Protein AF-A0A3B8J6G3-F1 (afdb_monomer)

pLDDT: mean 87.74, std 18.43, range [29.42, 98.12]

Secondary structure (DSSP, 8-state):
----STTHHHHHHHHHHHHHHHHHHHHHHHH-TT-HHHHHHHHHHHHHHHHHHHHHHHHHHT---TTHHHHHHHHHHHHHHHHHHHHT-HHHHHH-TTPPP-HHHHHHHHHHHHHHHHHHHHHHHHHTT-

Nearest PDB structures (foldseek):
  6xr2-assembly1_C  TM=5.686E-01  e=3.961E-01  synthetic construct
  5aqh-assembly1_B  TM=4.339E-01  e=1.605E+00  Homo sapiens
  7rdr-assembly1_A  TM=3.708E-01  e=1.605E+00  unidentified
  5un9-assembly1_B  TM=4.129E-01  e=1.447E+00  Homo sapiens
  6e9t-assembly1_B  TM=3.352E-01  e=1.975E+00  synthetic construct

Foldseek 3Di:
DDDDPVPVVVVVVLQCPLLVLQLVLLVVCQVPLPPPVSLVSNLVSLVSLLVVLVVQLVVLVPDPDLQSLVSNLVSLVSLQVSLVSQVVRPSSCVSCVPRDHDVVVNVVSVVSNVVSVVVVVVVVVVVVVD

Mean predicted aligned error: 7.12 Å

Structure (mmCIF, N/CA/C/O backbone):
data_AF-A0A3B8J6G3-F1
#
_entry.id   AF-A0A3B8J6G3-F1
#
loop_
_atom_site.group_PDB
_atom_site.id
_atom_site.type_symbol
_atom_site.label_atom_id
_atom_site.label_alt_id
_atom_site.label_comp_id
_atom_site.label_asym_id
_atom_site.label_entity_id
_atom_site.label_seq_id
_atom_site.pdbx_PDB_ins_code
_atom_site.Cartn_x
_atom_site.Cartn_y
_atom_site.Cartn_z
_atom_site.occupancy
_atom_site.B_iso_or_equiv
_atom_site.auth_seq_id
_atom_site.auth_comp_id
_atom_site.auth_asym_id
_atom_site.auth_atom_id
_atom_site.pdbx_PDB_model_num
ATOM 1 N N . MET A 1 1 ? 38.803 0.929 1.337 1.00 34.88 1 MET A N 1
ATOM 2 C CA . MET A 1 1 ? 37.937 1.198 0.170 1.00 34.88 1 MET A CA 1
ATOM 3 C C . MET A 1 1 ? 36.831 0.144 0.206 1.00 34.88 1 MET A C 1
ATOM 5 O O . MET A 1 1 ? 37.178 -1.022 0.191 1.00 34.88 1 MET A O 1
ATOM 9 N N . VAL A 1 2 ? 35.594 0.531 0.571 1.00 41.00 2 VAL A N 1
ATOM 10 C CA . VAL A 1 2 ? 34.399 0.476 -0.323 1.00 41.00 2 VAL A CA 1
ATOM 11 C C . VAL A 1 2 ? 33.831 -0.972 -0.336 1.00 41.00 2 VAL A C 1
ATOM 13 O O . VAL A 1 2 ? 34.514 -1.859 -0.809 1.00 41.00 2 VAL A O 1
ATOM 16 N N . LEU A 1 3 ? 32.658 -1.344 0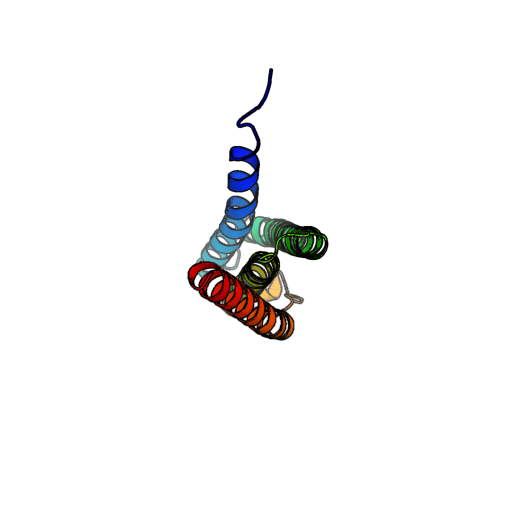.215 1.00 42.09 3 LEU A N 1
ATOM 17 C CA . LEU A 1 3 ? 31.379 -0.649 0.474 1.00 42.09 3 LEU A CA 1
ATOM 18 C C . LEU A 1 3 ? 30.573 -1.322 1.596 1.00 42.09 3 LEU A C 1
ATOM 20 O O . LEU A 1 3 ? 30.598 -2.538 1.760 1.00 42.09 3 LEU A O 1
ATOM 24 N N . GLY A 1 4 ? 29.816 -0.505 2.330 1.00 43.06 4 GLY A N 1
ATOM 25 C CA . GLY A 1 4 ? 28.962 -0.924 3.432 1.00 43.06 4 GLY A CA 1
ATOM 26 C C . GLY A 1 4 ? 27.756 -1.763 3.006 1.00 43.06 4 GLY A C 1
ATOM 27 O O . GLY A 1 4 ? 26.959 -1.362 2.162 1.00 43.06 4 GLY A O 1
ATOM 28 N N . SER A 1 5 ? 27.556 -2.869 3.719 1.00 40.97 5 SER A N 1
ATOM 29 C CA . SER A 1 5 ? 26.314 -3.648 3.760 1.00 40.97 5 SER A CA 1
ATOM 30 C C . SER A 1 5 ? 25.189 -2.969 4.571 1.00 40.97 5 SER A C 1
ATOM 32 O O . SER A 1 5 ? 24.167 -3.582 4.870 1.00 40.97 5 SER A O 1
ATOM 34 N N . CYS A 1 6 ? 25.305 -1.674 4.882 1.00 48.31 6 CYS A N 1
ATOM 35 C CA . CYS A 1 6 ? 24.299 -0.897 5.619 1.00 48.31 6 CYS A CA 1
ATOM 36 C C . CYS A 1 6 ? 23.156 -0.349 4.742 1.00 48.31 6 CYS A C 1
ATOM 38 O O . CYS A 1 6 ? 22.634 0.731 5.007 1.00 48.31 6 CYS A O 1
ATOM 40 N N . ALA A 1 7 ? 22.738 -1.077 3.705 1.00 44.16 7 ALA A N 1
ATOM 41 C CA . ALA A 1 7 ? 21.544 -0.728 2.924 1.00 44.16 7 ALA A CA 1
ATOM 42 C C . ALA A 1 7 ? 20.437 -1.794 2.994 1.00 44.16 7 ALA A C 1
ATOM 44 O O . ALA A 1 7 ? 19.281 -1.500 2.694 1.00 44.16 7 ALA A O 1
ATOM 45 N N . THR A 1 8 ? 20.754 -3.017 3.429 1.00 46.00 8 THR A N 1
ATOM 46 C CA . THR A 1 8 ? 19.818 -4.152 3.387 1.00 46.00 8 THR A CA 1
ATOM 47 C C . THR A 1 8 ? 18.924 -4.222 4.626 1.00 46.00 8 THR A C 1
ATOM 49 O O . THR A 1 8 ? 17.733 -4.493 4.504 1.00 46.00 8 THR A O 1
ATOM 52 N N . GLY A 1 9 ? 19.447 -3.869 5.808 1.00 29.42 9 GLY A N 1
ATOM 53 C CA . GLY A 1 9 ? 18.659 -3.816 7.047 1.00 29.42 9 GLY A CA 1
ATOM 54 C C . GLY A 1 9 ? 17.566 -2.744 7.015 1.00 29.42 9 GLY A C 1
ATOM 55 O O . GLY A 1 9 ? 16.438 -3.007 7.413 1.00 29.42 9 GLY A O 1
ATOM 56 N N . LYS A 1 10 ? 17.855 -1.563 6.451 1.00 36.91 10 LYS A N 1
ATOM 57 C CA . LYS A 1 10 ? 16.883 -0.461 6.348 1.00 36.91 10 LYS A CA 1
ATOM 58 C C . LYS A 1 10 ? 15.760 -0.758 5.341 1.00 36.91 10 LYS A C 1
ATOM 60 O O . LYS A 1 10 ? 14.613 -0.407 5.586 1.00 36.91 10 LYS A O 1
ATOM 65 N N . ARG A 1 11 ? 16.065 -1.500 4.267 1.00 39.97 11 ARG A N 1
ATOM 66 C CA . ARG A 1 11 ? 15.066 -1.997 3.303 1.00 39.97 11 ARG A CA 1
ATOM 67 C C . ARG A 1 11 ? 14.175 -3.110 3.866 1.00 39.97 11 ARG A C 1
ATOM 69 O O . ARG A 1 11 ? 12.996 -3.135 3.540 1.00 39.97 11 ARG A O 1
ATOM 76 N N . ALA A 1 12 ? 14.694 -3.971 4.743 1.00 35.03 12 ALA A N 1
ATOM 77 C CA . ALA A 1 12 ? 13.894 -4.996 5.423 1.00 35.03 12 ALA A CA 1
ATOM 78 C C . ALA A 1 12 ? 13.032 -4.436 6.579 1.00 35.03 12 ALA A C 1
ATOM 80 O O . ALA A 1 12 ? 11.991 -5.004 6.900 1.00 35.03 12 ALA A O 1
ATOM 81 N N . LEU A 1 13 ? 13.432 -3.311 7.186 1.00 39.50 13 LEU A N 1
ATOM 82 C CA . LEU A 1 13 ? 12.769 -2.716 8.357 1.00 39.50 13 LEU A CA 1
ATOM 83 C C . LEU A 1 13 ? 11.539 -1.853 8.034 1.00 39.50 13 LEU A C 1
ATOM 85 O O . LEU A 1 13 ? 10.632 -1.766 8.860 1.00 39.50 13 LEU A O 1
ATOM 89 N N . GLU A 1 14 ? 11.472 -1.233 6.857 1.00 52.84 14 GLU A N 1
ATOM 90 C CA . GLU A 1 14 ? 10.374 -0.309 6.524 1.00 52.84 14 GLU A CA 1
ATOM 91 C C . GLU A 1 14 ? 9.200 -1.004 5.811 1.00 52.84 14 GLU A C 1
ATOM 93 O O . GLU A 1 14 ? 8.051 -0.595 5.953 1.00 52.84 14 GLU A O 1
ATOM 98 N N . GLN A 1 15 ? 9.468 -2.098 5.093 1.00 52.22 15 GLN A N 1
ATOM 99 C CA . GLN A 1 15 ? 8.486 -2.786 4.246 1.00 52.22 15 GLN A CA 1
ATOM 100 C C . GLN A 1 15 ? 7.593 -3.774 5.024 1.00 52.22 15 GLN A C 1
ATOM 102 O O . GLN A 1 15 ? 6.470 -4.048 4.608 1.00 52.22 15 GLN A O 1
ATOM 107 N N . GLY A 1 16 ? 8.075 -4.280 6.168 1.00 57.09 16 GLY A N 1
ATOM 108 C CA . GLY A 1 16 ? 7.353 -5.233 7.018 1.00 57.09 16 GLY A CA 1
ATOM 109 C C . GLY A 1 16 ? 6.596 -4.585 8.174 1.00 57.09 16 GLY A C 1
ATOM 110 O O . GLY A 1 16 ? 5.447 -4.932 8.419 1.00 57.09 16 GLY A O 1
ATOM 111 N N . ASN A 1 17 ? 7.190 -3.600 8.856 1.00 78.12 17 ASN A N 1
ATOM 112 C CA . ASN A 1 17 ? 6.652 -3.144 10.140 1.00 78.12 17 ASN A CA 1
ATOM 113 C C . ASN A 1 17 ? 5.341 -2.351 9.996 1.00 78.12 17 ASN A C 1
ATOM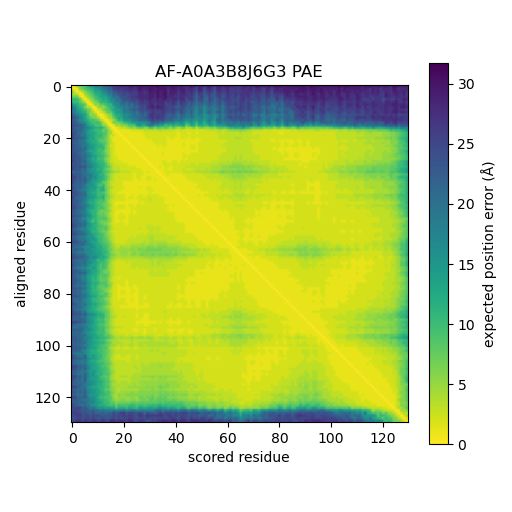 115 O O . ASN A 1 17 ? 4.401 -2.593 10.743 1.00 78.12 17 ASN A O 1
ATOM 119 N N . TYR A 1 18 ? 5.215 -1.449 9.012 1.00 89.44 18 TYR A N 1
ATOM 120 C CA . TYR A 1 18 ? 3.974 -0.673 8.856 1.00 89.44 18 TYR A CA 1
ATOM 121 C C . TYR A 1 18 ? 2.802 -1.535 8.377 1.00 89.44 18 TYR A C 1
ATOM 123 O O . TYR A 1 18 ? 1.706 -1.443 8.927 1.00 89.44 18 TYR A O 1
ATOM 131 N N . TYR A 1 19 ? 3.031 -2.401 7.388 1.00 91.44 19 TYR A N 1
ATOM 132 C CA . TYR A 1 19 ? 2.008 -3.327 6.903 1.00 91.44 19 TYR A CA 1
ATOM 133 C C . TYR A 1 19 ? 1.581 -4.319 7.989 1.00 91.44 19 TYR A C 1
ATOM 135 O O . TYR A 1 19 ? 0.387 -4.518 8.226 1.00 91.44 19 TYR A O 1
ATOM 143 N N . GLU A 1 20 ? 2.548 -4.906 8.696 1.00 91.44 20 GLU A N 1
ATOM 144 C CA . GLU A 1 20 ? 2.283 -5.822 9.800 1.00 91.44 20 GLU A CA 1
ATOM 145 C C . GLU A 1 20 ? 1.562 -5.115 10.954 1.00 91.44 20 GLU A C 1
ATOM 147 O O . GLU A 1 20 ? 0.558 -5.618 11.449 1.00 91.44 20 GLU A O 1
ATOM 152 N N . ALA A 1 21 ? 1.990 -3.913 11.344 1.00 92.12 21 ALA A N 1
ATOM 153 C CA . ALA A 1 21 ? 1.333 -3.146 12.399 1.00 92.12 21 ALA A CA 1
ATOM 154 C C . ALA A 1 21 ? -0.138 -2.860 12.066 1.00 92.12 21 ALA A C 1
ATOM 156 O O . ALA A 1 21 ? -1.006 -3.016 12.930 1.00 92.12 21 ALA A O 1
ATOM 157 N N . VAL A 1 22 ? -0.433 -2.484 10.815 1.00 95.69 22 VAL A N 1
ATOM 158 C CA . VAL A 1 22 ? -1.809 -2.244 10.362 1.00 95.69 22 VAL A CA 1
ATOM 159 C C . VAL A 1 22 ? -2.617 -3.532 10.360 1.00 95.69 22 VAL A C 1
ATOM 161 O O . VAL A 1 22 ? -3.704 -3.566 10.932 1.00 95.69 22 VAL A O 1
ATOM 164 N N . THR A 1 23 ? -2.101 -4.602 9.760 1.00 96.06 23 THR A N 1
ATOM 165 C CA . THR A 1 23 ? -2.824 -5.880 9.681 1.00 96.06 23 THR A CA 1
ATOM 166 C C . THR A 1 23 ? -3.064 -6.481 11.067 1.00 96.06 23 THR A C 1
ATOM 168 O O . THR A 1 23 ? -4.193 -6.864 11.368 1.00 96.06 23 THR A O 1
ATOM 171 N N . GLN A 1 24 ? -2.085 -6.438 11.975 1.00 96.19 24 GLN A N 1
ATOM 172 C CA . GLN A 1 24 ? -2.271 -6.833 13.374 1.00 96.19 24 GLN A CA 1
ATOM 173 C C . GLN A 1 24 ? -3.302 -5.958 14.103 1.00 96.19 24 GLN A C 1
ATOM 175 O O . GLN A 1 24 ? -4.070 -6.462 14.924 1.00 96.19 24 GLN A O 1
ATOM 180 N N . ALA A 1 25 ? -3.327 -4.645 13.853 1.00 97.38 25 ALA A N 1
ATOM 181 C CA . ALA A 1 25 ? -4.335 -3.762 14.437 1.00 97.38 25 ALA A CA 1
ATOM 182 C C . ALA A 1 25 ? -5.743 -4.094 13.924 1.00 97.38 25 ALA A C 1
ATOM 184 O O . ALA A 1 25 ? -6.677 -4.144 14.722 1.00 97.38 25 ALA A O 1
ATOM 185 N N . ILE A 1 26 ? -5.884 -4.385 12.627 1.00 97.69 26 ILE A N 1
ATOM 186 C CA . ILE A 1 26 ? -7.143 -4.828 12.016 1.00 97.69 26 ILE A CA 1
ATOM 187 C C . ILE A 1 26 ? -7.609 -6.144 12.643 1.00 97.69 26 ILE A C 1
ATOM 189 O O . ILE A 1 26 ? -8.761 -6.228 13.060 1.00 97.69 26 ILE A O 1
ATOM 193 N N . GLU A 1 27 ? -6.733 -7.142 12.783 1.00 97.50 27 GLU A N 1
ATOM 194 C CA . GLU A 1 27 ? -7.090 -8.416 13.426 1.00 97.50 27 GLU A CA 1
ATOM 195 C C . GLU A 1 27 ? -7.546 -8.219 14.875 1.00 97.50 27 GLU A C 1
ATOM 197 O O . GLU A 1 27 ? -8.572 -8.756 15.296 1.00 97.50 27 GLU A O 1
ATOM 202 N N . ARG A 1 28 ? -6.849 -7.364 15.633 1.00 97.50 28 ARG A N 1
ATOM 203 C CA . ARG A 1 28 ? -7.272 -7.008 16.994 1.00 97.50 28 ARG A CA 1
ATOM 204 C C . ARG A 1 28 ? -8.637 -6.321 17.014 1.00 97.50 28 ARG A C 1
ATOM 206 O O . ARG A 1 28 ? -9.416 -6.600 17.915 1.00 97.50 28 ARG A O 1
ATOM 213 N N . LEU A 1 29 ? -8.940 -5.450 16.051 1.00 97.94 29 LEU A N 1
ATOM 214 C CA . LEU A 1 29 ? -10.232 -4.758 15.953 1.00 97.94 29 LEU A CA 1
ATOM 215 C C . LEU A 1 29 ? -11.368 -5.669 15.474 1.00 97.94 29 LEU A C 1
ATOM 217 O O . LEU A 1 29 ? -12.519 -5.433 15.828 1.00 97.94 29 LEU A O 1
ATOM 221 N N . ARG A 1 30 ? -11.066 -6.727 14.714 1.00 96.50 30 ARG A N 1
ATOM 222 C CA . ARG A 1 30 ? -12.044 -7.775 14.379 1.00 96.50 30 ARG A CA 1
ATOM 223 C C . ARG A 1 30 ? -12.481 -8.557 15.616 1.00 96.50 30 ARG A C 1
ATOM 225 O O . ARG A 1 30 ? -13.648 -8.909 15.724 1.00 96.50 30 ARG A O 1
ATOM 232 N N . GLN A 1 31 ? -11.555 -8.805 16.542 1.00 9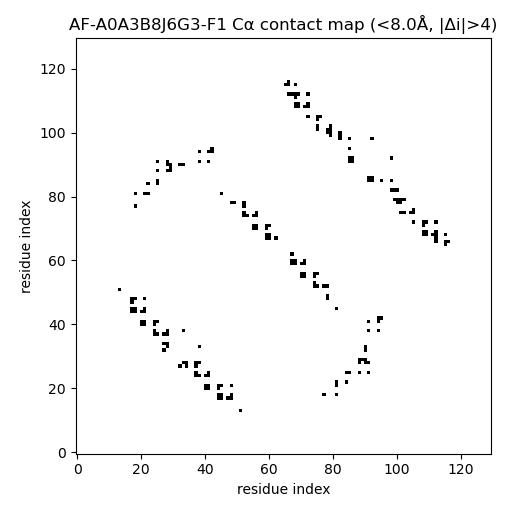7.19 31 GLN A N 1
ATOM 233 C CA . GLN A 1 31 ? -11.821 -9.535 17.787 1.00 97.19 31 GLN A CA 1
ATOM 234 C C . GLN A 1 31 ? -12.374 -8.630 18.897 1.00 97.19 31 GLN A C 1
ATOM 236 O O . GLN A 1 31 ? -13.242 -9.038 19.661 1.00 97.19 31 GLN A O 1
ATOM 241 N N . ASN A 1 32 ? -11.865 -7.401 18.993 1.00 97.38 32 ASN A N 1
ATOM 242 C CA . ASN A 1 32 ? -12.253 -6.402 19.981 1.00 97.38 32 ASN A CA 1
ATOM 243 C C . ASN A 1 32 ? -12.423 -5.025 19.305 1.00 97.38 32 ASN A C 1
ATOM 245 O O . ASN A 1 32 ? -11.467 -4.236 19.264 1.00 97.38 32 ASN A O 1
ATOM 249 N N . PRO A 1 33 ? -13.634 -4.727 18.794 1.00 96.12 33 PRO A N 1
ATOM 250 C CA . PRO A 1 33 ? -13.940 -3.489 18.073 1.00 96.12 33 PRO A CA 1
ATOM 251 C C . PRO A 1 33 ? -13.646 -2.197 18.844 1.00 96.12 33 PRO A C 1
ATOM 253 O O . PRO A 1 33 ? -13.338 -1.181 18.226 1.00 96.12 33 PRO A O 1
ATOM 256 N N . ASP A 1 34 ? -13.685 -2.241 20.177 1.00 96.12 34 ASP A N 1
ATOM 257 C CA . ASP A 1 34 ? -13.540 -1.070 21.051 1.00 96.12 34 ASP A CA 1
ATOM 258 C C . ASP A 1 34 ? -12.105 -0.885 21.577 1.00 96.12 34 ASP A C 1
ATOM 260 O O . ASP A 1 34 ? -11.829 -0.053 22.450 1.00 96.12 34 ASP A O 1
ATOM 264 N N . SER A 1 35 ? -11.149 -1.658 21.052 1.00 98.06 35 SER A N 1
ATOM 265 C CA . SER A 1 35 ? -9.747 -1.571 21.453 1.00 98.06 35 SER A CA 1
ATOM 266 C C . SER A 1 35 ? -9.148 -0.204 21.109 1.00 98.06 35 SER A C 1
ATOM 268 O O . SER A 1 35 ? -8.783 0.084 19.964 1.00 98.06 35 SER A O 1
ATOM 270 N N . LYS A 1 36 ? -8.964 0.637 22.136 1.00 97.31 36 LYS A N 1
ATOM 271 C CA . LYS A 1 36 ? -8.338 1.967 22.007 1.00 97.31 36 LYS A CA 1
ATOM 272 C C . LYS A 1 36 ? -6.918 1.885 21.445 1.00 97.31 36 LYS A C 1
ATOM 274 O O . LYS A 1 36 ? -6.550 2.679 20.583 1.00 97.31 36 LYS A O 1
ATOM 279 N N . LYS A 1 37 ? -6.137 0.897 21.901 1.00 95.19 37 LYS A N 1
ATOM 280 C CA . LYS A 1 37 ? -4.763 0.674 21.429 1.00 95.19 37 LYS A CA 1
ATOM 281 C C . LYS A 1 37 ? -4.749 0.303 19.948 1.00 95.19 37 LYS A C 1
ATOM 283 O O . LYS A 1 37 ? -4.017 0.919 19.186 1.00 95.19 37 LYS A O 1
ATOM 288 N N . ALA A 1 38 ? -5.579 -0.658 19.535 1.00 96.75 38 ALA A N 1
ATOM 289 C CA . ALA A 1 38 ? -5.635 -1.071 18.136 1.00 96.75 38 ALA A CA 1
ATOM 290 C C . ALA A 1 38 ? -6.191 0.040 17.232 1.00 96.75 38 ALA A C 1
ATOM 292 O O . ALA A 1 38 ? -5.690 0.227 16.131 1.00 96.75 38 ALA A O 1
ATOM 293 N N . THR A 1 39 ? -7.141 0.842 17.723 1.00 97.88 39 THR A N 1
ATOM 294 C CA . THR A 1 39 ? -7.634 2.037 17.022 1.00 97.88 39 THR A CA 1
ATOM 295 C C . THR A 1 39 ? -6.519 3.045 16.740 1.00 97.88 39 THR A C 1
ATOM 297 O O . THR A 1 39 ? -6.403 3.529 15.614 1.00 97.88 39 THR A O 1
ATOM 300 N N . ALA A 1 40 ? -5.692 3.357 17.744 1.00 96.19 40 ALA A N 1
ATOM 301 C CA . ALA A 1 40 ? -4.554 4.259 17.573 1.00 96.19 40 ALA A CA 1
ATOM 302 C C . ALA A 1 40 ? -3.532 3.682 16.580 1.00 96.19 40 ALA A C 1
ATOM 304 O O . ALA A 1 40 ? -3.171 4.347 15.613 1.00 96.19 40 ALA A O 1
ATOM 305 N N . THR A 1 41 ? -3.156 2.407 16.750 1.00 95.31 41 THR A N 1
ATOM 306 C CA . THR A 1 41 ? -2.231 1.723 15.834 1.00 95.31 41 THR A CA 1
ATOM 307 C C . THR A 1 41 ? -2.758 1.684 14.400 1.00 95.31 41 THR A C 1
ATOM 309 O O . THR A 1 41 ? -1.979 1.880 13.475 1.00 95.31 41 THR A O 1
ATOM 312 N N . LEU A 1 42 ? -4.061 1.472 14.192 1.00 96.88 42 LEU A N 1
ATOM 313 C CA . LEU A 1 42 ? -4.656 1.477 12.858 1.00 96.88 42 LEU A CA 1
ATOM 314 C C . LEU A 1 42 ? -4.572 2.862 12.203 1.00 96.88 42 LEU A C 1
ATOM 316 O O . LEU A 1 42 ? -4.184 2.939 11.042 1.00 96.88 42 LEU A O 1
ATOM 320 N N . ARG A 1 43 ? -4.899 3.952 12.917 1.00 95.12 43 ARG A N 1
ATOM 321 C CA . ARG A 1 43 ? -4.802 5.318 12.360 1.00 95.12 43 ARG A CA 1
ATOM 322 C C . ARG A 1 43 ? -3.384 5.665 11.938 1.00 95.12 43 ARG A C 1
ATOM 324 O O . ARG A 1 43 ? -3.160 6.031 10.784 1.00 95.12 43 ARG A O 1
ATOM 331 N N . ASP A 1 44 ? -2.448 5.527 12.867 1.00 92.81 44 ASP A N 1
ATOM 332 C CA . ASP A 1 44 ? -1.069 5.948 12.639 1.00 92.81 44 ASP A CA 1
ATOM 333 C C . ASP A 1 44 ? -0.395 5.009 11.636 1.00 92.81 44 ASP A C 1
ATOM 335 O O . ASP A 1 44 ? 0.215 5.451 10.662 1.00 92.81 44 ASP A O 1
ATOM 339 N N . GLY A 1 45 ? -0.588 3.700 11.819 1.00 94.25 45 GLY A N 1
ATOM 340 C CA . GLY A 1 45 ? -0.047 2.670 10.946 1.00 94.25 45 GLY A CA 1
ATOM 341 C C . GLY A 1 45 ? -0.552 2.796 9.513 1.00 94.25 45 GLY A C 1
ATOM 342 O O . GLY A 1 45 ? 0.251 2.704 8.590 1.00 94.25 45 GLY A O 1
ATOM 343 N N . TYR A 1 46 ? -1.851 3.043 9.297 1.00 95.94 46 TYR A N 1
ATOM 344 C CA . TYR A 1 46 ? -2.403 3.150 7.943 1.00 95.94 46 TYR A CA 1
ATOM 345 C C . TYR A 1 46 ? -1.857 4.374 7.208 1.00 95.94 46 TYR A C 1
ATOM 347 O O . TYR A 1 46 ? -1.496 4.274 6.034 1.00 95.94 46 TYR A O 1
ATOM 355 N N . SER A 1 47 ? -1.751 5.512 7.901 1.00 93.25 47 SER A N 1
ATOM 356 C CA . SER A 1 47 ? -1.155 6.730 7.347 1.00 93.25 47 SER A CA 1
ATOM 357 C C . SER A 1 47 ? 0.302 6.496 6.934 1.00 93.25 47 SER A C 1
ATOM 359 O O . SER A 1 47 ? 0.685 6.776 5.795 1.00 93.25 47 SER A O 1
ATOM 361 N N . LEU A 1 48 ? 1.099 5.896 7.826 1.00 93.94 48 LEU A N 1
ATOM 362 C CA . LEU A 1 48 ? 2.507 5.590 7.572 1.00 93.94 48 LEU A CA 1
ATOM 363 C C . LEU A 1 48 ? 2.684 4.563 6.449 1.00 93.94 48 LEU A C 1
ATOM 365 O O . LEU A 1 48 ? 3.497 4.784 5.555 1.00 93.94 48 LEU A O 1
ATOM 369 N N . ALA A 1 49 ? 1.898 3.484 6.445 1.00 94.75 49 ALA A N 1
ATOM 370 C CA . ALA A 1 49 ? 1.936 2.467 5.397 1.00 94.75 49 ALA A CA 1
ATOM 371 C C . ALA A 1 49 ? 1.549 3.054 4.033 1.00 94.75 49 ALA A C 1
ATOM 373 O O . ALA A 1 49 ? 2.230 2.812 3.038 1.00 94.75 49 ALA A O 1
ATOM 374 N N . THR A 1 50 ? 0.495 3.875 3.988 1.00 95.81 50 THR A N 1
ATOM 375 C CA . THR A 1 50 ? 0.063 4.536 2.751 1.00 95.81 50 THR A CA 1
ATOM 376 C C . THR A 1 50 ? 1.165 5.436 2.216 1.00 95.81 50 THR A C 1
ATOM 378 O O . THR A 1 50 ? 1.551 5.292 1.057 1.00 95.81 50 THR A O 1
ATOM 381 N N . LYS A 1 51 ? 1.722 6.305 3.072 1.00 94.62 51 LYS A N 1
ATOM 382 C CA . LYS A 1 51 ? 2.840 7.176 2.705 1.00 94.62 51 LYS A CA 1
ATOM 383 C C . LYS A 1 51 ? 4.017 6.365 2.170 1.00 94.62 51 LYS A C 1
ATOM 385 O O . LYS A 1 51 ? 4.524 6.665 1.092 1.00 94.62 51 LYS A O 1
ATOM 390 N N . TYR A 1 52 ? 4.408 5.324 2.897 1.00 94.56 52 TYR A N 1
ATOM 391 C CA . TYR A 1 52 ? 5.518 4.463 2.529 1.00 94.56 52 TYR A CA 1
ATOM 392 C C . TYR A 1 52 ? 5.342 3.875 1.122 1.00 94.56 52 TYR A C 1
ATOM 394 O O . TYR A 1 52 ? 6.211 4.060 0.272 1.00 94.56 52 TYR A O 1
ATOM 402 N N . TYR A 1 53 ? 4.208 3.233 0.830 1.00 95.69 53 TYR A N 1
ATOM 403 C CA . TYR A 1 53 ? 3.988 2.631 -0.488 1.00 95.69 53 TYR A CA 1
ATOM 404 C C . TYR A 1 53 ? 3.853 3.675 -1.602 1.00 95.69 53 TYR A C 1
ATOM 406 O O . TYR A 1 53 ? 4.337 3.445 -2.709 1.00 95.69 53 TYR A O 1
ATOM 414 N N . THR A 1 54 ? 3.274 4.850 -1.332 1.00 95.62 54 THR A N 1
ATOM 415 C CA . THR A 1 54 ? 3.252 5.942 -2.321 1.00 95.62 54 THR A CA 1
ATOM 416 C C . THR A 1 54 ? 4.641 6.521 -2.599 1.00 95.62 54 THR A C 1
ATOM 418 O O . THR A 1 54 ? 4.949 6.858 -3.745 1.00 95.62 54 THR A O 1
ATOM 421 N N . ASP A 1 55 ? 5.510 6.579 -1.588 1.00 95.31 55 ASP A N 1
ATOM 422 C CA . ASP A 1 55 ? 6.903 6.990 -1.756 1.00 95.31 55 ASP A CA 1
ATOM 423 C C . ASP A 1 55 ? 7.672 5.930 -2.568 1.00 95.31 55 ASP A C 1
ATOM 425 O O . ASP A 1 55 ? 8.401 6.289 -3.491 1.00 95.31 55 ASP A O 1
ATOM 429 N N . GLN A 1 56 ? 7.453 4.630 -2.314 1.00 93.62 56 GLN A N 1
ATOM 430 C CA . GLN A 1 56 ? 8.041 3.546 -3.120 1.00 93.62 56 GLN A CA 1
ATOM 431 C C . GLN A 1 56 ? 7.615 3.626 -4.591 1.00 93.62 56 GLN A C 1
ATOM 433 O O . GLN A 1 56 ? 8.459 3.511 -5.480 1.00 93.62 56 GLN A O 1
ATOM 438 N N . ILE A 1 57 ? 6.333 3.898 -4.862 1.00 96.31 57 ILE A N 1
ATOM 439 C CA . ILE A 1 57 ? 5.829 4.132 -6.224 1.00 96.31 57 ILE A CA 1
ATOM 440 C C . ILE A 1 57 ? 6.554 5.315 -6.871 1.00 96.31 57 ILE A C 1
ATOM 442 O O . ILE A 1 57 ? 6.962 5.235 -8.028 1.00 96.31 57 ILE A O 1
ATOM 446 N N . THR A 1 58 ? 6.741 6.411 -6.137 1.00 96.19 58 THR A N 1
ATOM 447 C CA . THR A 1 58 ? 7.427 7.611 -6.642 1.00 96.19 58 THR A CA 1
ATOM 448 C C . THR A 1 58 ? 8.893 7.322 -6.966 1.00 96.19 58 THR A C 1
ATOM 450 O O . THR A 1 58 ? 9.372 7.669 -8.044 1.00 96.19 58 THR A O 1
ATOM 453 N N . VAL A 1 59 ? 9.599 6.633 -6.068 1.00 94.19 59 VAL A N 1
ATOM 454 C CA . VAL A 1 59 ? 10.994 6.218 -6.272 1.00 94.19 59 VAL A CA 1
ATOM 455 C C . VAL A 1 59 ? 11.115 5.293 -7.483 1.00 94.19 59 VAL A C 1
ATOM 457 O O . VAL A 1 59 ? 11.976 5.512 -8.332 1.00 94.19 59 VAL A O 1
ATOM 460 N N . ALA A 1 60 ? 10.243 4.291 -7.600 1.00 93.75 60 ALA A N 1
ATOM 461 C CA . ALA A 1 60 ? 10.273 3.348 -8.711 1.00 93.75 60 ALA A CA 1
ATOM 462 C C . ALA A 1 60 ? 9.920 4.011 -10.054 1.00 93.75 60 ALA A C 1
ATOM 464 O O . ALA A 1 60 ? 10.564 3.715 -11.057 1.00 93.75 60 ALA A O 1
ATOM 465 N N . ASN A 1 61 ? 8.984 4.966 -10.084 1.00 93.50 61 ASN A N 1
ATOM 466 C CA . ASN A 1 61 ? 8.678 5.747 -11.291 1.00 93.50 61 ASN A CA 1
ATOM 467 C C . ASN 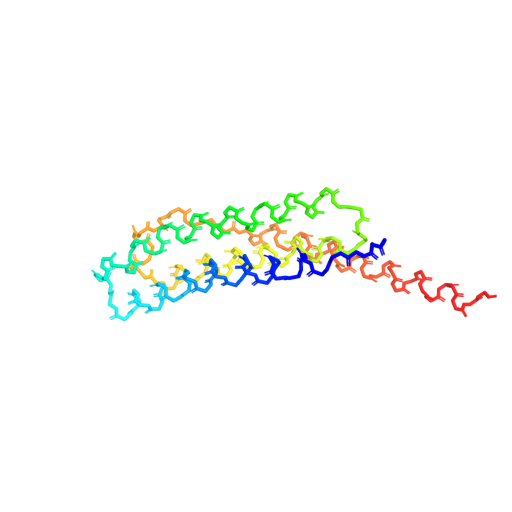A 1 61 ? 9.886 6.540 -11.814 1.00 93.50 61 ASN A C 1
ATOM 469 O O . ASN A 1 61 ? 10.056 6.669 -13.025 1.00 93.50 61 ASN A O 1
ATOM 473 N N . ASN A 1 62 ? 10.739 7.032 -10.915 1.00 94.62 62 ASN A N 1
ATOM 474 C CA . ASN A 1 62 ? 11.955 7.769 -11.269 1.00 94.62 62 ASN A CA 1
ATOM 475 C C . ASN A 1 62 ? 13.162 6.856 -11.546 1.00 94.62 62 ASN A C 1
ATOM 477 O O . ASN A 1 62 ? 14.230 7.341 -11.914 1.00 94.62 62 ASN A O 1
ATOM 481 N N . SER A 1 63 ? 13.013 5.543 -11.359 1.00 94.00 63 SER A N 1
ATOM 482 C CA . SER A 1 63 ? 14.071 4.570 -11.614 1.00 94.00 63 SER A CA 1
ATOM 483 C C . SER A 1 63 ? 14.257 4.326 -13.112 1.00 94.00 63 SER A C 1
ATOM 485 O O . SER A 1 63 ? 13.287 4.316 -13.878 1.00 94.00 63 SER A O 1
ATOM 487 N N . SER A 1 64 ? 15.504 4.069 -13.508 1.00 94.19 64 SER A N 1
ATOM 488 C CA . SER A 1 64 ? 15.884 3.559 -14.830 1.00 94.19 64 SER A CA 1
ATOM 489 C C . SER A 1 64 ? 15.882 2.026 -14.914 1.00 94.19 64 SER A C 1
ATOM 491 O O . SER A 1 64 ? 16.218 1.478 -15.960 1.00 94.19 64 SER A O 1
ATOM 493 N N . ASP A 1 65 ? 15.517 1.331 -13.831 1.00 93.50 65 ASP A N 1
ATOM 494 C CA . ASP A 1 65 ? 15.399 -0.130 -13.802 1.00 93.50 65 ASP A CA 1
ATOM 495 C C . ASP A 1 65 ? 14.355 -0.613 -14.836 1.00 93.50 65 ASP A C 1
ATOM 497 O O . ASP A 1 65 ? 13.192 -0.191 -14.761 1.00 93.50 65 ASP A O 1
ATOM 501 N N . PRO A 1 66 ? 14.723 -1.512 -15.773 1.00 89.94 66 PRO A N 1
ATOM 502 C CA . PRO A 1 66 ? 13.793 -2.095 -16.742 1.00 89.94 66 PRO A CA 1
ATOM 503 C C . PRO A 1 66 ? 12.574 -2.779 -16.105 1.00 89.94 66 PRO A C 1
ATOM 505 O O . PRO A 1 66 ? 11.499 -2.796 -16.702 1.00 89.94 66 PRO A O 1
ATOM 508 N N . PHE A 1 67 ? 12.709 -3.297 -14.881 1.00 93.81 67 PHE A N 1
ATOM 509 C CA . PHE A 1 67 ? 11.651 -3.990 -14.141 1.00 93.81 67 PHE A CA 1
ATOM 510 C C . PHE A 1 67 ? 10.978 -3.112 -13.077 1.00 93.81 67 PHE A C 1
ATOM 512 O O . PHE A 1 67 ? 10.227 -3.612 -12.238 1.00 93.81 67 PHE A O 1
ATOM 519 N N . ARG A 1 68 ? 11.171 -1.784 -13.109 1.00 94.94 68 ARG A N 1
ATOM 520 C CA . ARG A 1 68 ? 10.563 -0.842 -12.145 1.00 94.94 68 ARG A CA 1
ATOM 521 C C . ARG A 1 68 ? 9.047 -0.998 -11.984 1.00 94.94 68 ARG A C 1
ATOM 523 O O . ARG A 1 68 ? 8.525 -0.787 -10.890 1.00 94.94 68 ARG A O 1
ATOM 530 N N . TYR A 1 69 ? 8.347 -1.390 -13.051 1.00 96.94 69 TYR A N 1
ATOM 531 C CA . TYR A 1 69 ? 6.899 -1.600 -13.037 1.00 96.94 69 TYR A CA 1
ATOM 532 C C . TYR A 1 69 ? 6.481 -2.725 -12.083 1.00 96.94 69 TYR A C 1
ATOM 534 O O . TYR A 1 69 ? 5.416 -2.632 -11.487 1.00 96.94 69 TYR A O 1
ATOM 542 N N . GLU A 1 70 ? 7.328 -3.726 -11.830 1.00 95.12 70 GLU A N 1
ATOM 543 C CA . GLU A 1 70 ? 7.054 -4.753 -10.815 1.00 95.12 70 GLU A CA 1
ATOM 544 C C . GLU A 1 70 ? 7.062 -4.162 -9.402 1.00 95.12 70 GLU A C 1
ATOM 546 O O . GLU A 1 70 ? 6.179 -4.454 -8.599 1.00 95.12 70 GLU A O 1
ATOM 551 N N . SER A 1 71 ? 8.011 -3.271 -9.105 1.00 93.94 71 SER A N 1
ATOM 552 C CA . SER A 1 71 ? 8.075 -2.579 -7.810 1.00 93.94 71 SER A CA 1
ATOM 553 C C . SER A 1 71 ? 6.852 -1.678 -7.581 1.00 93.94 71 SER A C 1
ATOM 555 O O . SER A 1 71 ? 6.248 -1.680 -6.501 1.00 93.94 71 SER A O 1
ATOM 557 N N . ILE A 1 72 ? 6.434 -0.953 -8.626 1.00 96.94 72 ILE A N 1
ATOM 558 C CA . ILE A 1 72 ? 5.222 -0.123 -8.602 1.00 96.94 7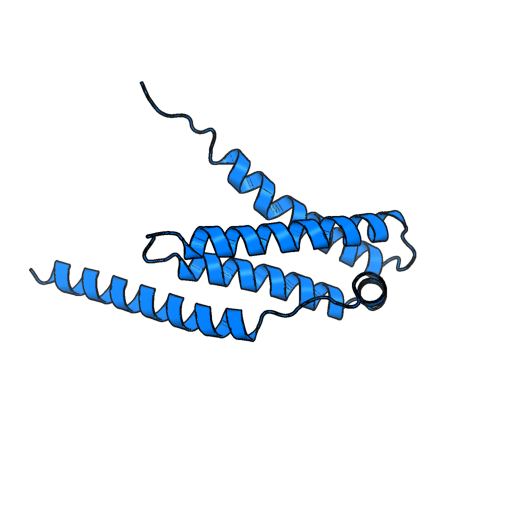2 ILE A CA 1
ATOM 559 C C . ILE A 1 72 ? 3.980 -1.006 -8.405 1.00 96.94 72 ILE A C 1
ATOM 561 O O . ILE A 1 72 ? 3.149 -0.713 -7.543 1.00 96.94 72 ILE A O 1
ATOM 565 N N . MET A 1 73 ? 3.871 -2.107 -9.157 1.00 97.62 73 MET A N 1
ATOM 566 C CA . MET A 1 73 ? 2.770 -3.069 -9.060 1.00 97.62 73 MET A CA 1
ATOM 567 C C . MET A 1 73 ? 2.665 -3.644 -7.645 1.00 97.62 73 MET A C 1
ATOM 569 O O . MET A 1 73 ? 1.581 -3.644 -7.067 1.00 97.62 73 MET A O 1
ATOM 573 N N . ASN A 1 74 ? 3.784 -4.075 -7.059 1.00 95.75 74 ASN A N 1
ATOM 574 C CA . ASN A 1 74 ? 3.822 -4.622 -5.703 1.00 95.75 74 ASN A CA 1
ATOM 575 C C . ASN A 1 74 ? 3.349 -3.596 -4.666 1.00 95.75 74 ASN A C 1
ATOM 577 O O . ASN A 1 74 ? 2.547 -3.926 -3.795 1.00 95.75 74 ASN A O 1
ATOM 581 N N . SER A 1 75 ? 3.774 -2.337 -4.797 1.00 96.38 75 SER A N 1
ATOM 582 C CA . SER A 1 75 ? 3.357 -1.258 -3.895 1.00 96.38 75 SER A CA 1
ATOM 583 C C . SER A 1 75 ? 1.855 -0.961 -3.998 1.00 96.38 75 SER A C 1
ATOM 585 O O . SER A 1 75 ? 1.184 -0.821 -2.973 1.00 96.38 75 SER A O 1
ATOM 587 N N . TYR A 1 76 ? 1.292 -0.928 -5.213 1.00 98.12 76 TYR A N 1
ATOM 588 C CA . TYR A 1 76 ? -0.162 -0.840 -5.389 1.00 98.12 76 TYR A CA 1
ATOM 589 C C . TYR A 1 76 ? -0.890 -2.065 -4.827 1.00 98.12 76 TYR A C 1
ATOM 591 O O . TYR A 1 76 ? -1.946 -1.916 -4.214 1.00 98.12 76 TYR A O 1
ATOM 599 N N . GLY A 1 77 ? -0.315 -3.259 -4.981 1.00 97.31 77 GLY A N 1
ATOM 600 C CA . GLY A 1 77 ? -0.841 -4.494 -4.405 1.00 97.31 77 GLY A CA 1
ATOM 601 C C . GLY A 1 77 ? -0.946 -4.415 -2.882 1.00 97.31 77 GLY A C 1
ATOM 602 O O . GLY A 1 77 ? -2.000 -4.711 -2.325 1.00 97.31 77 GLY A O 1
ATOM 603 N N . SER A 1 78 ? 0.098 -3.933 -2.203 1.00 96.50 78 SER A N 1
ATOM 604 C CA . SER A 1 78 ? 0.071 -3.736 -0.750 1.00 96.50 78 SER A CA 1
ATOM 605 C C . SER A 1 78 ? -0.969 -2.700 -0.315 1.00 96.50 78 SER A C 1
ATOM 607 O O . SER A 1 78 ? -1.695 -2.939 0.649 1.00 96.50 78 SER A O 1
ATOM 609 N N . LEU A 1 79 ? -1.097 -1.577 -1.033 1.00 97.19 79 LEU A N 1
ATOM 610 C CA . LEU A 1 79 ? -2.135 -0.572 -0.764 1.00 97.19 79 LEU A CA 1
ATOM 611 C C . LEU A 1 79 ? -3.548 -1.163 -0.893 1.00 97.19 79 LEU A C 1
ATOM 613 O O . LEU A 1 79 ? -4.388 -0.940 -0.020 1.00 97.19 79 LEU A O 1
ATOM 617 N N . ASN A 1 80 ? -3.795 -1.954 -1.940 1.00 98.06 80 ASN A N 1
ATOM 618 C CA . ASN A 1 80 ? -5.075 -2.632 -2.146 1.00 98.06 80 ASN A CA 1
ATOM 619 C C . ASN A 1 80 ? -5.345 -3.686 -1.067 1.00 98.06 80 ASN A C 1
ATOM 621 O O . ASN A 1 80 ? -6.454 -3.743 -0.544 1.00 98.06 80 ASN A O 1
ATOM 625 N N . ALA A 1 81 ? -4.335 -4.455 -0.654 1.00 96.94 81 ALA A N 1
ATOM 626 C CA . ALA A 1 81 ? -4.477 -5.427 0.428 1.00 96.94 81 ALA A CA 1
ATOM 627 C C . ALA A 1 81 ? -4.875 -4.759 1.758 1.00 96.94 81 ALA A C 1
ATOM 629 O O . ALA A 1 81 ? -5.742 -5.266 2.474 1.00 96.94 81 ALA A O 1
ATOM 630 N N . LEU A 1 82 ? -4.294 -3.593 2.073 1.00 96.69 82 LEU A N 1
ATOM 631 C CA . LEU A 1 82 ? -4.684 -2.797 3.242 1.00 96.69 82 LEU A CA 1
ATOM 632 C C . LEU A 1 82 ? -6.116 -2.268 3.119 1.00 96.69 82 LEU A C 1
ATOM 634 O O . LEU A 1 82 ? -6.891 -2.384 4.070 1.00 96.69 82 LEU A O 1
ATOM 638 N N . TYR A 1 83 ? -6.476 -1.718 1.955 1.00 98.06 83 TYR A N 1
ATOM 639 C CA . TYR A 1 83 ? -7.839 -1.272 1.665 1.00 98.06 83 TYR A CA 1
ATOM 640 C C . TYR A 1 83 ? -8.844 -2.402 1.903 1.00 98.06 83 TYR A C 1
ATOM 642 O O . TYR A 1 83 ? -9.777 -2.254 2.689 1.00 98.06 83 TYR A O 1
ATOM 650 N N . GLU A 1 84 ? -8.615 -3.562 1.302 1.00 97.69 84 GLU A N 1
ATOM 651 C CA . GLU A 1 84 ? -9.481 -4.722 1.446 1.00 97.69 84 GLU A CA 1
ATOM 652 C C . GLU A 1 84 ? -9.582 -5.222 2.893 1.00 97.69 84 GLU A C 1
ATOM 654 O O . GLU A 1 84 ? -10.664 -5.585 3.362 1.00 97.69 84 GLU A O 1
ATOM 659 N N . ALA A 1 85 ? -8.464 -5.248 3.623 1.00 97.12 85 ALA A N 1
ATOM 660 C CA . ALA A 1 85 ? -8.451 -5.658 5.022 1.00 97.12 85 ALA A CA 1
ATOM 661 C C . ALA A 1 85 ? -9.328 -4.739 5.889 1.00 97.12 85 ALA A C 1
ATOM 663 O O . ALA A 1 85 ? -10.058 -5.245 6.751 1.00 97.12 85 ALA A O 1
ATOM 664 N N . ILE A 1 86 ? -9.299 -3.427 5.615 1.00 97.75 86 ILE A N 1
A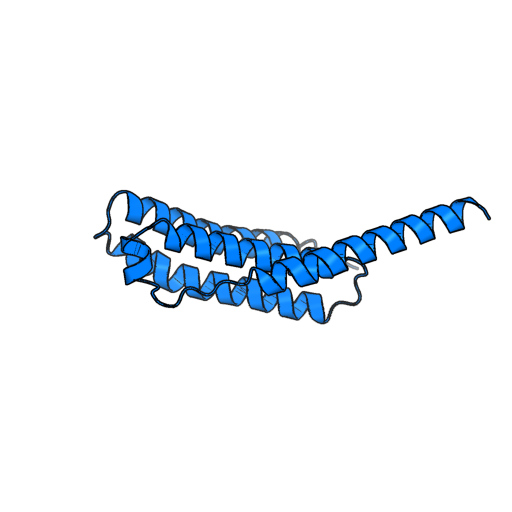TOM 665 C CA . ILE A 1 86 ? -10.169 -2.424 6.242 1.00 97.75 86 ILE A CA 1
ATOM 666 C C . ILE A 1 86 ? -11.628 -2.655 5.841 1.00 97.75 86 ILE A C 1
ATOM 668 O O . ILE A 1 86 ? -12.482 -2.689 6.724 1.00 97.75 86 ILE A O 1
ATOM 672 N N . GLN A 1 87 ? -11.926 -2.879 4.556 1.00 96.88 87 GLN A N 1
ATOM 673 C CA . GLN A 1 87 ? -13.301 -3.118 4.091 1.00 96.88 87 GLN A CA 1
ATOM 674 C C . GLN A 1 87 ? -13.937 -4.365 4.723 1.00 96.88 87 GLN A C 1
ATOM 676 O O . GLN A 1 87 ? -15.131 -4.385 5.005 1.00 96.88 87 GLN A O 1
ATOM 681 N N . ARG A 1 88 ? -13.137 -5.393 5.022 1.00 96.69 88 ARG A N 1
ATOM 682 C CA . ARG A 1 88 ? -13.582 -6.608 5.730 1.00 96.69 88 ARG A CA 1
ATOM 683 C C . ARG A 1 88 ? -13.674 -6.445 7.257 1.00 96.69 88 ARG A C 1
ATOM 685 O O . ARG A 1 88 ? -13.836 -7.432 7.969 1.00 96.69 88 ARG A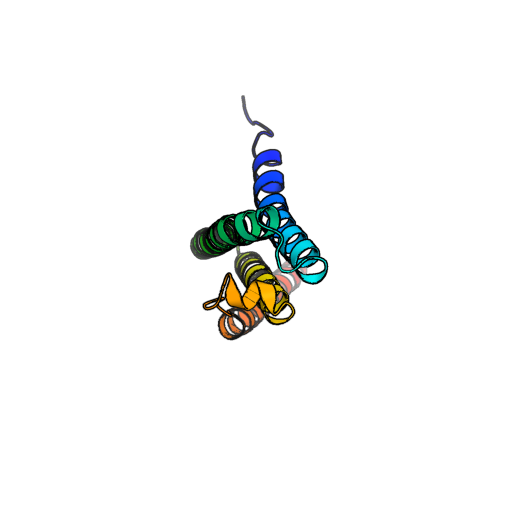 O 1
ATOM 692 N N . CYS A 1 89 ? -13.520 -5.234 7.791 1.00 97.19 89 CYS A N 1
ATOM 693 C CA . CYS A 1 89 ? -13.564 -4.944 9.224 1.00 97.19 89 CYS A CA 1
ATOM 694 C C . CYS A 1 89 ? -14.482 -3.732 9.499 1.00 97.19 89 CYS A C 1
ATOM 696 O O . CYS A 1 89 ? -14.040 -2.587 9.380 1.00 97.19 89 CYS A O 1
ATOM 698 N N . PRO A 1 90 ? -15.740 -3.942 9.938 1.00 96.56 90 PRO A N 1
ATOM 699 C CA . PRO A 1 90 ? -16.694 -2.849 10.166 1.00 96.56 90 PRO A CA 1
ATOM 700 C C . PRO A 1 90 ? -16.218 -1.790 11.175 1.00 96.56 90 PRO A C 1
ATOM 702 O O . PRO A 1 90 ? -16.475 -0.600 11.007 1.00 96.56 90 PRO A O 1
ATOM 705 N N . ALA A 1 91 ? -15.493 -2.199 12.223 1.00 97.12 91 ALA A N 1
ATOM 706 C CA . ALA A 1 91 ? -14.889 -1.267 13.178 1.00 97.12 91 ALA A CA 1
ATOM 707 C C . ALA A 1 91 ? -13.790 -0.416 12.520 1.00 97.12 91 ALA A C 1
ATOM 709 O O . ALA A 1 91 ? -13.713 0.792 12.734 1.00 97.12 91 ALA A O 1
ATOM 710 N N . CYS A 1 92 ? -12.983 -1.033 11.657 1.00 97.81 92 CYS A N 1
ATOM 711 C CA . CYS A 1 92 ? -11.903 -0.378 10.933 1.00 97.81 92 CYS A CA 1
ATOM 712 C C . CYS A 1 92 ? -12.431 0.643 9.918 1.00 97.81 92 CYS A C 1
ATOM 714 O O . CYS A 1 92 ? -11.850 1.718 9.802 1.00 97.81 92 CYS A O 1
ATOM 716 N N . GLN A 1 93 ? -13.551 0.364 9.242 1.00 97.69 93 GLN A N 1
ATOM 717 C CA . GLN A 1 93 ? -14.207 1.321 8.339 1.00 97.69 93 GLN A CA 1
ATOM 718 C C . GLN A 1 93 ? -14.636 2.606 9.063 1.00 97.69 93 GLN A C 1
ATOM 720 O O . GLN A 1 93 ? -14.508 3.693 8.512 1.00 97.69 93 GLN A O 1
ATOM 725 N N . LYS A 1 94 ? -15.088 2.513 10.322 1.00 96.88 94 LYS A N 1
ATOM 726 C CA . LYS A 1 94 ? -15.411 3.703 11.133 1.00 96.88 94 LYS A CA 1
ATOM 727 C C . LYS A 1 94 ? -14.167 4.527 11.476 1.00 96.88 94 LYS A C 1
ATOM 729 O O . LYS A 1 94 ? -14.259 5.738 11.653 1.00 96.88 94 LYS A O 1
ATOM 734 N N . ILE A 1 95 ? -13.013 3.871 11.598 1.00 97.12 95 ILE A N 1
ATOM 735 C CA . ILE A 1 95 ? -11.736 4.503 11.951 1.00 97.12 95 ILE A CA 1
ATOM 736 C C . ILE A 1 95 ? -11.077 5.128 10.714 1.00 97.12 95 ILE A C 1
ATOM 738 O O . ILE A 1 95 ? -10.541 6.231 10.812 1.00 97.12 95 ILE A O 1
ATOM 742 N N . ILE A 1 96 ? -11.141 4.443 9.567 1.00 97.38 96 ILE A N 1
ATOM 743 C CA . ILE A 1 96 ? -10.577 4.851 8.275 1.00 97.38 96 ILE A CA 1
ATOM 744 C C . ILE A 1 96 ? -11.701 4.880 7.218 1.00 97.38 96 ILE A C 1
ATOM 746 O O . ILE A 1 96 ? -11.757 4.014 6.343 1.00 97.38 96 ILE A O 1
ATOM 750 N N . PRO A 1 97 ? -12.612 5.869 7.271 1.00 94.31 97 PRO A N 1
ATOM 751 C CA . PRO A 1 97 ? -13.761 5.921 6.362 1.00 94.31 97 PRO A CA 1
ATOM 752 C C . PRO A 1 97 ? -13.365 6.182 4.904 1.00 94.31 97 PRO A C 1
ATOM 754 O O . PRO A 1 97 ? -14.068 5.776 3.987 1.00 94.31 97 PRO A O 1
ATOM 757 N N . ASN A 1 98 ? -12.215 6.823 4.687 1.00 93.44 98 ASN A N 1
ATOM 758 C CA . ASN A 1 98 ? -11.738 7.237 3.367 1.00 93.44 98 ASN A CA 1
ATOM 759 C C . ASN A 1 98 ? -10.582 6.355 2.868 1.00 93.44 98 ASN A C 1
ATOM 761 O O . ASN A 1 98 ? -9.657 6.855 2.226 1.00 93.44 98 ASN A O 1
ATOM 765 N N . ALA A 1 99 ? -10.589 5.060 3.207 1.00 94.56 99 ALA A N 1
ATOM 766 C CA . ALA A 1 99 ? -9.596 4.126 2.685 1.00 94.56 99 ALA A CA 1
ATOM 767 C C . ALA A 1 99 ? -9.658 4.115 1.149 1.00 94.56 99 ALA A C 1
ATOM 769 O O . ALA A 1 99 ? -10.726 3.929 0.564 1.00 94.56 99 ALA A O 1
ATOM 770 N N . ARG A 1 100 ? -8.514 4.323 0.495 1.00 95.31 100 ARG A N 1
ATOM 771 C CA . ARG A 1 100 ? -8.439 4.464 -0.962 1.00 95.31 100 ARG A CA 1
ATOM 772 C C . ARG A 1 100 ? -8.075 3.146 -1.635 1.00 95.31 100 ARG A C 1
ATOM 774 O O . ARG A 1 100 ? -7.105 2.506 -1.242 1.00 95.31 100 ARG A O 1
ATOM 781 N N . GLU A 1 101 ? -8.815 2.800 -2.683 1.00 95.75 101 GLU A N 1
ATOM 782 C CA . GLU A 1 101 ? -8.454 1.728 -3.611 1.00 95.75 101 GLU A CA 1
ATOM 783 C C . GLU A 1 101 ? -7.545 2.232 -4.743 1.00 95.75 101 GLU A C 1
ATOM 785 O O . GLU A 1 101 ? -7.603 3.394 -5.167 1.00 95.75 101 GLU A O 1
ATOM 790 N N . TYR A 1 102 ? -6.720 1.326 -5.258 1.00 97.44 102 TYR A N 1
ATOM 791 C CA . TYR A 1 102 ? -5.780 1.548 -6.353 1.00 97.44 102 TYR A CA 1
ATOM 792 C C . TYR A 1 102 ? -5.845 0.430 -7.406 1.00 97.44 102 TYR A C 1
ATOM 794 O O . TYR A 1 102 ? -4.888 0.206 -8.145 1.00 97.44 102 TYR A O 1
ATOM 802 N N . THR A 1 103 ? -6.957 -0.305 -7.487 1.00 96.12 103 THR A N 1
ATOM 803 C CA . THR A 1 103 ? -7.129 -1.455 -8.393 1.00 96.12 103 THR A CA 1
ATOM 804 C C . THR A 1 103 ? -6.891 -1.088 -9.856 1.00 96.12 103 THR A C 1
ATOM 806 O O . THR A 1 103 ? -6.185 -1.799 -10.562 1.00 96.12 103 THR A O 1
ATOM 809 N N . ARG A 1 104 ? -7.396 0.065 -10.317 1.00 97.62 104 ARG A N 1
ATOM 810 C CA . ARG A 1 104 ? -7.176 0.508 -11.707 1.00 97.62 104 ARG A CA 1
ATOM 811 C C . ARG A 1 104 ? -5.696 0.748 -12.011 1.00 97.62 104 ARG A C 1
ATOM 813 O O . ARG A 1 104 ? -5.211 0.338 -13.059 1.00 97.62 104 ARG A O 1
ATOM 820 N N . GLN A 1 105 ? -4.984 1.396 -11.092 1.00 98.06 105 GLN A N 1
ATOM 821 C CA . GLN A 1 105 ? -3.556 1.672 -11.223 1.00 98.06 105 GLN A CA 1
ATOM 822 C C . GLN A 1 105 ? -2.740 0.379 -11.163 1.00 98.06 105 GLN A C 1
ATOM 824 O O . GLN A 1 105 ? -1.814 0.208 -11.950 1.00 98.06 105 GLN A O 1
ATOM 829 N N . TYR A 1 106 ? -3.116 -0.546 -10.277 1.00 98.12 106 TYR A N 1
ATOM 830 C CA . TYR A 1 106 ? -2.519 -1.875 -10.205 1.00 98.12 106 TYR A CA 1
ATOM 831 C C . TYR A 1 106 ? -2.623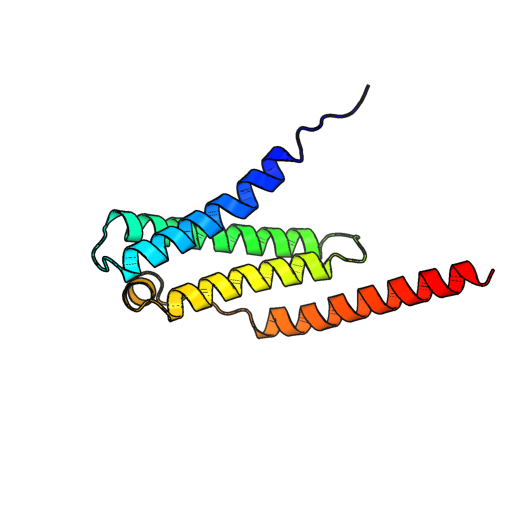 -2.605 -11.549 1.00 98.12 106 TYR A C 1
ATOM 833 O O . TYR A 1 106 ? -1.606 -3.042 -12.078 1.00 98.12 106 TYR A O 1
ATOM 841 N N . GLU A 1 107 ? -3.820 -2.674 -12.140 1.00 97.69 107 GLU A N 1
ATOM 842 C CA . GLU A 1 107 ? -4.037 -3.360 -13.420 1.00 97.69 107 GLU A CA 1
ATOM 843 C C . GLU A 1 107 ? -3.259 -2.723 -14.574 1.00 97.69 107 GLU A C 1
ATOM 845 O O . GLU A 1 107 ? -2.647 -3.426 -15.379 1.00 97.69 107 GLU A O 1
ATOM 850 N N . GLN A 1 108 ? -3.219 -1.390 -14.633 1.00 96.75 108 GLN A N 1
ATOM 851 C CA . GLN A 1 108 ? -2.436 -0.680 -15.641 1.00 96.75 108 GLN A CA 1
ATOM 852 C C . GLN A 1 108 ? -0.945 -1.027 -15.545 1.00 96.75 108 GLN A C 1
ATOM 854 O O . GLN A 1 108 ? -0.313 -1.355 -16.549 1.00 96.75 108 GLN A O 1
ATOM 859 N N . VAL A 1 109 ? -0.386 -0.984 -14.336 1.00 97.25 109 VAL A N 1
ATOM 860 C CA . VAL A 1 109 ? 1.037 -1.257 -14.115 1.00 97.25 109 VAL A CA 1
ATOM 861 C C . VAL A 1 109 ? 1.355 -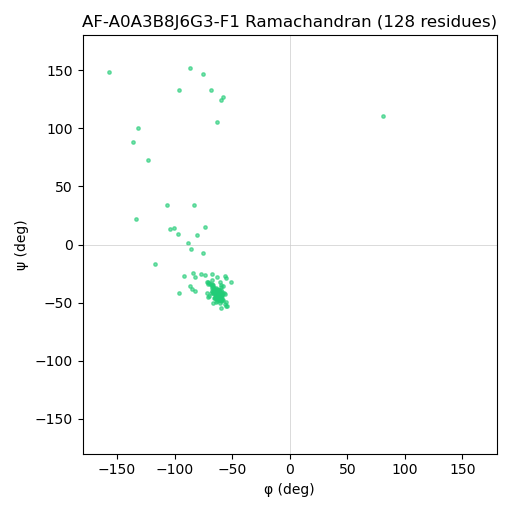2.743 -14.288 1.00 97.25 109 VAL A C 1
ATOM 863 O O . VAL A 1 109 ? 2.426 -3.081 -14.786 1.00 97.25 109 VAL A O 1
ATOM 866 N N . ARG A 1 110 ? 0.421 -3.641 -13.957 1.00 97.12 110 ARG A N 1
ATOM 867 C CA . ARG A 1 110 ? 0.554 -5.084 -14.201 1.00 97.12 110 ARG A CA 1
ATOM 868 C C . ARG A 1 110 ? 0.782 -5.382 -15.682 1.00 97.12 110 ARG A C 1
ATOM 870 O O . ARG A 1 110 ? 1.645 -6.195 -16.009 1.00 97.12 110 ARG A O 1
ATOM 877 N N . MET A 1 111 ? 0.062 -4.700 -16.574 1.00 97.12 111 MET A N 1
ATOM 878 C CA . MET A 1 111 ? 0.281 -4.826 -18.020 1.00 97.12 111 MET A CA 1
ATOM 879 C C . MET A 1 111 ? 1.672 -4.325 -18.433 1.00 97.12 111 MET A C 1
ATOM 881 O O . MET A 1 111 ? 2.365 -5.016 -19.174 1.00 97.12 111 MET A O 1
ATOM 885 N N . GLN A 1 112 ? 2.124 -3.187 -17.894 1.00 96.88 112 GLN A N 1
ATOM 886 C CA . GLN A 1 112 ? 3.464 -2.644 -18.171 1.00 96.88 112 GLN A CA 1
ATOM 887 C C . GLN A 1 112 ? 4.588 -3.565 -17.673 1.00 96.88 112 GLN A C 1
ATOM 889 O O . GLN A 1 112 ? 5.603 -3.735 -18.343 1.00 96.88 112 GLN A O 1
ATOM 894 N N . ALA A 1 113 ? 4.412 -4.188 -16.505 1.00 95.94 113 ALA A N 1
ATOM 895 C CA . ALA A 1 113 ? 5.360 -5.162 -15.973 1.00 95.94 113 ALA A CA 1
ATOM 896 C C . ALA A 1 113 ? 5.448 -6.413 -16.865 1.00 95.94 113 ALA A C 1
ATOM 898 O O . ALA A 1 113 ? 6.545 -6.896 -17.149 1.00 95.94 113 ALA A O 1
ATOM 899 N N . ALA A 1 114 ? 4.306 -6.909 -17.352 1.00 96.56 114 ALA A N 1
ATOM 900 C CA . ALA A 1 114 ? 4.268 -8.033 -18.285 1.00 96.56 114 ALA A CA 1
ATOM 901 C C . ALA A 1 114 ? 4.962 -7.699 -19.618 1.00 96.56 114 ALA A C 1
ATOM 903 O O . ALA A 1 114 ? 5.749 -8.501 -20.119 1.00 96.56 114 ALA A O 1
ATOM 904 N N . GLU A 1 115 ? 4.725 -6.503 -20.157 1.00 96.00 115 GLU A N 1
ATOM 905 C CA . GLU A 1 115 ? 5.383 -6.006 -21.369 1.00 96.00 115 GLU A CA 1
ATOM 906 C C . GLU A 1 115 ? 6.905 -5.892 -21.182 1.00 96.00 115 GLU A C 1
ATOM 908 O O . GLU A 1 115 ? 7.673 -6.394 -22.004 1.00 96.00 115 GLU A O 1
ATOM 913 N N . ALA A 1 116 ? 7.363 -5.331 -20.057 1.00 94.69 116 ALA A N 1
ATOM 914 C CA . ALA A 1 116 ? 8.788 -5.239 -19.735 1.00 94.69 116 ALA A CA 1
ATOM 915 C C . ALA A 1 116 ? 9.463 -6.621 -19.672 1.00 94.69 116 ALA A C 1
ATOM 917 O O . ALA A 1 116 ? 10.549 -6.816 -20.225 1.00 94.69 116 ALA A O 1
ATOM 918 N N . ARG A 1 117 ? 8.802 -7.610 -19.055 1.00 94.06 117 ARG A N 1
ATOM 919 C CA . ARG A 1 117 ? 9.275 -9.004 -19.024 1.00 94.06 117 ARG A CA 1
ATOM 920 C C . ARG A 1 117 ? 9.345 -9.623 -20.411 1.00 94.06 117 ARG A C 1
ATOM 922 O O . ARG A 1 117 ? 10.333 -10.286 -20.719 1.00 94.06 117 ARG A O 1
ATOM 929 N N . TYR A 1 118 ? 8.328 -9.400 -21.237 1.00 95.19 118 TYR A N 1
ATOM 930 C CA . TYR A 1 118 ? 8.304 -9.890 -22.609 1.00 95.19 118 TYR A CA 1
ATOM 931 C C . TYR A 1 118 ? 9.471 -9.320 -23.430 1.00 95.19 118 TYR A C 1
ATOM 933 O O . TYR A 1 118 ? 10.200 -10.076 -24.070 1.00 95.19 118 TYR A O 1
ATOM 941 N N . HIS A 1 119 ? 9.716 -8.008 -23.354 1.00 93.69 119 HIS A N 1
ATOM 942 C CA . HIS A 1 119 ? 10.847 -7.379 -24.040 1.00 93.69 119 HIS A CA 1
ATOM 943 C C . HIS A 1 119 ? 12.200 -7.901 -23.559 1.00 93.69 119 HIS A C 1
ATOM 945 O O . HIS A 1 119 ? 13.060 -8.205 -24.387 1.00 93.69 119 HIS A O 1
ATOM 951 N N . ALA A 1 120 ? 12.384 -8.047 -22.244 1.00 93.12 120 ALA A N 1
ATOM 952 C CA . ALA A 1 120 ? 13.608 -8.610 -21.685 1.00 93.12 120 ALA A CA 1
ATOM 953 C C . ALA A 1 120 ? 13.843 -10.048 -22.177 1.00 93.12 120 ALA A C 1
ATOM 955 O O . ALA A 1 120 ? 14.943 -10.373 -22.618 1.00 93.12 120 ALA A O 1
ATOM 956 N N . ALA A 1 121 ? 12.798 -10.883 -22.178 1.00 93.25 121 ALA A N 1
ATOM 957 C CA . ALA A 1 121 ? 12.876 -12.245 -22.698 1.00 93.25 121 ALA A CA 1
ATOM 958 C C . ALA A 1 121 ? 13.272 -12.264 -24.182 1.00 93.25 121 ALA A C 1
ATOM 960 O O . ALA A 1 121 ? 14.149 -13.032 -24.580 1.00 93.25 121 ALA A O 1
ATOM 961 N N . MET A 1 122 ? 12.679 -11.389 -25.000 1.00 94.00 122 MET A N 1
ATOM 962 C CA . MET A 1 122 ? 13.004 -11.325 -26.423 1.00 94.00 122 MET A CA 1
ATOM 963 C C . MET A 1 122 ? 14.433 -10.856 -26.698 1.00 94.00 122 MET A C 1
ATOM 965 O O . MET A 1 122 ? 15.086 -11.395 -27.592 1.00 94.00 122 MET A O 1
ATOM 969 N N . ALA A 1 123 ? 14.930 -9.887 -25.927 1.00 91.50 123 ALA A N 1
ATOM 970 C CA . ALA A 1 123 ? 16.311 -9.429 -26.030 1.00 91.50 123 ALA A CA 1
ATOM 971 C C . ALA A 1 123 ? 17.296 -10.571 -25.733 1.00 91.50 123 ALA A C 1
ATOM 973 O O . ALA A 1 123 ? 18.207 -10.812 -26.523 1.00 91.50 123 ALA A O 1
ATOM 974 N N . SER A 1 124 ? 17.060 -11.339 -24.664 1.00 90.38 124 SER A N 1
ATOM 975 C CA . SER A 1 124 ? 17.906 -12.483 -24.306 1.00 90.38 124 SER A CA 1
ATOM 976 C C . SER A 1 124 ? 17.888 -13.602 -25.354 1.00 90.38 124 SER A C 1
ATOM 978 O O . SER A 1 124 ? 18.924 -14.205 -25.623 1.00 90.38 124 SER A O 1
ATOM 980 N N . LEU A 1 125 ? 16.739 -13.874 -25.983 1.00 89.88 125 LEU A N 1
ATOM 981 C CA . LEU A 1 125 ? 16.653 -14.851 -27.078 1.00 89.88 125 LEU A CA 1
ATOM 982 C C . LEU A 1 125 ? 17.393 -14.380 -28.340 1.00 89.88 125 LEU A C 1
ATOM 984 O O . LEU A 1 125 ? 17.989 -15.194 -29.041 1.00 89.88 125 LEU A O 1
ATOM 988 N N . GLY A 1 126 ? 17.363 -13.078 -28.633 1.00 82.25 126 GLY A N 1
ATOM 989 C CA . GLY A 1 126 ? 18.071 -12.488 -29.769 1.00 82.25 126 GLY A CA 1
ATOM 990 C C . GLY A 1 126 ? 19.592 -12.446 -29.598 1.00 82.25 126 GLY A C 1
ATOM 991 O O . GLY A 1 126 ? 20.310 -12.591 -30.586 1.00 82.25 126 GLY A O 1
ATOM 992 N N . GLU A 1 127 ? 20.091 -12.281 -28.369 1.00 67.88 127 GLU A N 1
ATOM 993 C CA . GLU A 1 127 ? 21.527 -12.365 -28.062 1.00 67.88 127 GLU A CA 1
ATOM 994 C C . GLU A 1 127 ? 22.077 -13.789 -28.186 1.00 67.88 127 GLU A C 1
ATOM 996 O O . GLU A 1 127 ? 23.202 -13.959 -28.636 1.00 67.88 127 GLU A O 1
ATOM 1001 N N . ASN A 1 128 ? 21.282 -14.813 -27.866 1.00 60.12 128 ASN A N 1
ATOM 1002 C CA . ASN A 1 128 ? 21.716 -16.215 -27.939 1.00 60.12 128 ASN A CA 1
ATOM 1003 C C . ASN A 1 128 ? 21.784 -16.772 -29.380 1.00 60.12 128 ASN A C 1
ATOM 1005 O O . ASN A 1 128 ? 22.231 -17.896 -29.592 1.00 60.12 128 ASN A O 1
ATOM 1009 N N . ASN A 1 129 ? 21.317 -15.995 -30.364 1.00 56.12 129 ASN A N 1
ATOM 1010 C CA . ASN A 1 129 ? 21.325 -16.330 -31.792 1.00 56.12 129 ASN A CA 1
ATOM 1011 C C . ASN A 1 129 ? 22.419 -15.574 -32.584 1.00 56.12 129 ASN A C 1
ATOM 1013 O O . ASN A 1 129 ? 22.355 -15.538 -33.816 1.00 56.12 129 ASN A O 1
ATOM 1017 N N . ARG A 1 130 ? 23.386 -14.940 -31.908 1.00 49.25 130 ARG A N 1
ATOM 1018 C CA . ARG A 1 130 ? 24.547 -14.255 -32.505 1.00 49.25 130 ARG A CA 1
ATOM 1019 C C . ARG A 1 130 ? 25.850 -14.887 -32.042 1.00 49.25 130 ARG A C 1
ATOM 1021 O O . ARG A 1 130 ? 26.790 -14.883 -32.865 1.00 49.25 130 ARG A O 1
#

Radius of gyration: 18.61 Å; Cα contacts (8 Å, |Δi|>4): 115; chains: 1; bounding box: 55×24×54 Å

Solvent-accessible surface area (backbone atoms only — not comparable to full-atom values): 7002 Å² total; per-residue (Å²): 133,89,82,80,78,83,60,58,65,64,59,59,55,63,70,45,51,32,54,48,45,23,53,54,16,50,56,46,30,69,78,37,63,81,39,64,66,31,52,52,39,32,55,56,21,46,54,50,33,51,51,51,34,53,50,50,31,52,54,30,69,75,47,87,55,79,63,27,37,48,57,31,25,52,31,32,48,53,47,34,52,52,30,52,56,33,73,76,23,75,53,45,33,74,76,47,73,80,66,62,80,38,64,70,61,26,55,55,29,47,54,52,29,51,50,39,50,50,53,53,53,51,52,56,57,58,60,76,74,112

Sequence (130 aa):
MVLGSCATGKRALEQGNYYEAVTQAIERLRQNPDSKKATATLRDGYSLATKYYTDQITVANNSSDPFRYESIMNSYGSLNALYEAIQRCPACQKIIPNAREYTRQYEQVRMQAAEARYHAAMASLGENNR